Protein AF-A0A961DYL0-F1 (afdb_monomer)

Mean predicted aligned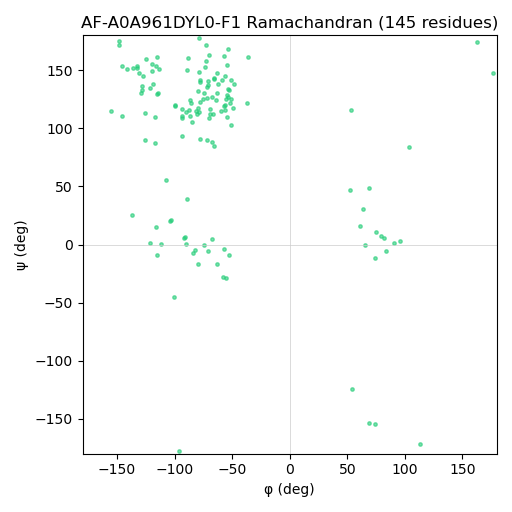 error: 12.65 Å

Sequence (147 aa):
MLRHMVIAAVLAGGALGAAPSAVADGTQRTYPGDVPGMNYEAHLSAPCYRWDRFIFGRGPGGQALACHFIAGQSYVGMDRPPEGTGFWVVSPKLYGVQEVGSECPGSQAAAQSPDGLPMLCLGAQGWQPGFLRNGPWGNGSQFDRVG

Solvent-accessible surface area (backbone atoms only — not comparable to full-atom values): 8865 Å² total; per-residue (Å²): 137,92,83,82,85,81,85,88,82,87,82,84,80,80,77,80,70,78,73,80,74,85,69,74,68,87,82,62,86,82,57,90,36,64,47,82,68,55,36,72,84,36,43,82,72,35,80,33,78,43,57,72,45,39,29,42,22,22,27,93,86,63,48,52,25,29,25,43,60,52,93,64,73,36,94,76,80,41,82,58,51,63,88,80,48,20,30,22,38,82,42,48,56,51,65,14,65,43,60,78,52,37,88,50,100,32,77,72,36,26,33,26,34,91,88,29,34,41,22,37,34,54,61,96,56,5,26,38,45,33,47,60,37,63,24,105,76,69,58,53,69,40,77,46,69,68,129

Foldseek 3Di:
DDDDDDDDDDDPDDPPDDDPDPPPPPPDDDDAQDEPLEAAPADAFDKDQDQFFSQWYAHPVRFIWGWHDEQQPDPPPPNGDPVRITGTHGAQDHNHEDDFQDADPDASYWYAHPRGAIWTQDDNSGTFGFDFYQDPDRPRPDTDGDD

Structure (mmCIF, N/CA/C/O backbone):
data_AF-A0A961DYL0-F1
#
_entry.id   AF-A0A961DYL0-F1
#
loop_
_atom_site.group_PDB
_atom_site.id
_atom_site.type_symbol
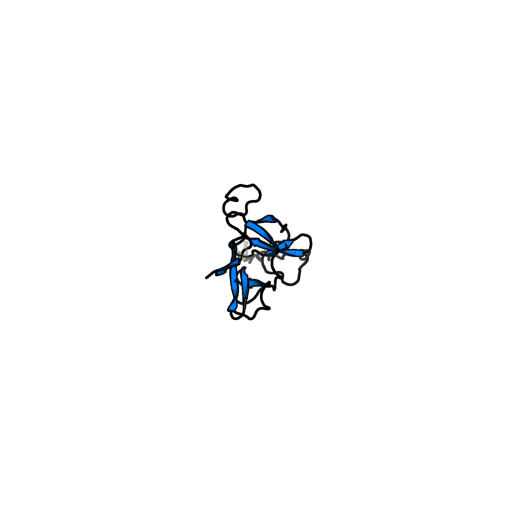_atom_site.label_atom_id
_atom_site.label_alt_id
_atom_site.label_comp_id
_atom_site.label_asym_id
_atom_site.label_entity_id
_atom_site.label_seq_id
_atom_site.pdbx_PDB_ins_code
_atom_site.Cartn_x
_atom_site.Cartn_y
_atom_site.Cartn_z
_atom_site.occupancy
_atom_site.B_iso_or_equiv
_atom_site.auth_seq_id
_atom_site.auth_comp_id
_atom_site.auth_asym_id
_atom_site.auth_atom_id
_atom_site.pdbx_PDB_model_num
ATOM 1 N N . MET A 1 1 ? 47.869 -49.970 49.283 1.00 40.47 1 MET A N 1
ATOM 2 C CA . MET A 1 1 ? 48.151 -48.894 48.310 1.00 40.47 1 MET A CA 1
ATOM 3 C C . MET A 1 1 ? 46.812 -48.305 47.874 1.00 40.47 1 MET A C 1
ATOM 5 O O . MET A 1 1 ? 46.166 -48.875 47.010 1.00 40.47 1 MET A O 1
ATOM 9 N N . LEU A 1 2 ? 46.337 -47.252 48.552 1.00 46.69 2 LEU A N 1
ATOM 10 C CA . LEU A 1 2 ? 45.120 -46.525 48.164 1.00 46.69 2 LEU A CA 1
ATOM 11 C C . LEU A 1 2 ? 45.460 -45.605 47.000 1.00 46.69 2 LEU A C 1
ATOM 13 O O . LEU A 1 2 ? 46.350 -44.766 47.141 1.00 46.69 2 LEU A O 1
ATOM 17 N N . ARG A 1 3 ? 44.766 -45.742 45.871 1.00 44.34 3 ARG A N 1
ATOM 18 C CA . ARG A 1 3 ? 44.957 -44.830 44.748 1.00 44.34 3 ARG A CA 1
ATOM 19 C C . ARG A 1 3 ? 43.706 -44.766 43.857 1.00 44.34 3 ARG A C 1
ATOM 21 O O . ARG A 1 3 ? 43.395 -45.736 43.177 1.00 44.34 3 ARG A O 1
ATOM 28 N N . HIS A 1 4 ? 43.108 -43.566 43.850 1.00 38.50 4 HIS A N 1
ATOM 29 C CA . HIS A 1 4 ? 42.212 -42.952 42.849 1.00 38.50 4 HIS A CA 1
ATOM 30 C C . HIS A 1 4 ? 40.694 -42.899 43.142 1.00 38.50 4 HIS A C 1
ATOM 32 O O . HIS A 1 4 ? 39.891 -43.701 42.682 1.00 38.50 4 HIS A O 1
ATOM 38 N N . MET A 1 5 ? 40.352 -41.846 43.895 1.00 50.41 5 MET A N 1
ATOM 39 C CA . MET A 1 5 ? 39.240 -40.889 43.708 1.00 50.41 5 MET A CA 1
ATOM 40 C C . MET A 1 5 ? 38.958 -40.569 42.205 1.00 50.41 5 MET A C 1
ATOM 42 O O . MET A 1 5 ? 39.878 -40.726 41.413 1.00 50.41 5 MET A O 1
ATOM 46 N N . VAL A 1 6 ? 37.844 -40.037 41.670 1.00 49.94 6 VAL A N 1
ATOM 47 C CA . VAL A 1 6 ? 36.561 -39.440 42.114 1.00 49.94 6 VAL A CA 1
ATOM 48 C C . VAL A 1 6 ? 35.828 -38.971 40.829 1.00 49.94 6 VAL A C 1
ATOM 50 O O . VAL A 1 6 ? 36.490 -38.543 39.892 1.00 49.94 6 VAL A O 1
ATOM 53 N N . ILE A 1 7 ? 34.488 -39.030 40.833 1.00 47.53 7 ILE A N 1
ATOM 54 C CA . ILE A 1 7 ? 33.483 -38.187 40.129 1.00 47.53 7 ILE A CA 1
ATOM 55 C C . ILE A 1 7 ? 33.590 -37.993 38.598 1.00 47.53 7 ILE A C 1
ATOM 57 O O . ILE A 1 7 ? 34.436 -37.264 38.091 1.00 47.53 7 ILE A O 1
ATOM 61 N N . ALA A 1 8 ? 32.580 -38.497 37.877 1.00 47.62 8 ALA A N 1
ATOM 62 C CA . ALA A 1 8 ? 32.196 -38.007 36.552 1.00 47.62 8 ALA A CA 1
ATOM 63 C C . ALA A 1 8 ? 31.077 -36.957 36.705 1.00 47.62 8 ALA A C 1
ATOM 65 O O . ALA A 1 8 ? 29.961 -37.283 37.108 1.00 47.62 8 ALA A O 1
ATOM 66 N N . ALA A 1 9 ? 31.391 -35.690 36.427 1.00 53.62 9 ALA A N 1
ATOM 67 C CA . ALA A 1 9 ? 30.441 -34.582 36.431 1.00 53.62 9 ALA A CA 1
ATOM 68 C C . ALA A 1 9 ? 29.729 -34.486 35.071 1.00 53.62 9 ALA A C 1
ATOM 70 O O . ALA A 1 9 ? 30.376 -34.321 34.037 1.00 53.62 9 ALA A O 1
ATOM 71 N N . VAL A 1 10 ? 28.397 -34.572 35.071 1.00 54.09 10 VAL A N 1
ATOM 72 C CA . VAL A 1 10 ? 27.554 -34.304 33.899 1.00 54.09 10 VAL A CA 1
ATOM 73 C C . VAL A 1 10 ? 27.258 -32.806 33.858 1.00 54.09 10 VAL A C 1
ATOM 75 O O . VAL A 1 10 ? 26.512 -32.297 34.689 1.00 54.09 10 VAL A O 1
ATOM 78 N N . LEU A 1 11 ? 27.831 -32.101 32.883 1.00 55.03 11 LEU A N 1
ATOM 79 C CA . LEU A 1 11 ? 27.444 -30.739 32.513 1.00 55.03 11 LEU A CA 1
ATOM 80 C C . LEU A 1 11 ? 26.921 -30.761 31.075 1.00 55.03 11 LEU A C 1
ATOM 82 O O . LEU A 1 11 ? 27.672 -30.561 30.126 1.00 55.03 11 LEU A O 1
ATOM 86 N N . ALA A 1 12 ? 25.624 -31.019 30.910 1.00 57.50 12 ALA A N 1
ATOM 87 C CA . ALA A 1 12 ? 24.929 -30.735 29.660 1.00 57.50 12 ALA A CA 1
ATOM 88 C C . ALA A 1 12 ? 24.305 -29.339 29.778 1.00 57.50 12 ALA A C 1
ATOM 90 O O . ALA A 1 12 ? 23.220 -29.166 30.332 1.00 57.50 12 ALA A O 1
ATOM 91 N N . GLY A 1 13 ? 25.046 -28.328 29.319 1.00 51.09 13 GLY A N 1
ATOM 92 C CA . GLY A 1 13 ? 24.571 -26.954 29.212 1.00 51.09 13 GLY A CA 1
ATOM 93 C C . GLY A 1 13 ? 23.509 -26.833 28.121 1.00 51.09 13 GLY A C 1
ATOM 94 O O . GLY A 1 13 ? 23.807 -26.976 26.938 1.00 51.09 13 GLY A O 1
ATOM 95 N N . GLY A 1 14 ? 22.269 -26.555 28.517 1.00 53.47 14 GLY A N 1
ATOM 96 C CA . GLY A 1 14 ? 21.210 -26.137 27.605 1.00 53.47 14 GLY A CA 1
ATOM 97 C C . GLY A 1 14 ? 21.395 -24.670 27.239 1.00 53.47 14 GLY A C 1
ATOM 98 O O . GLY A 1 14 ? 20.892 -23.789 27.931 1.00 53.47 14 GLY A O 1
ATOM 99 N N . ALA A 1 15 ? 22.124 -24.399 26.159 1.00 58.19 15 ALA A N 1
ATOM 100 C CA . ALA A 1 15 ? 22.109 -23.092 25.520 1.00 58.19 15 ALA A CA 1
ATOM 101 C C . ALA A 1 15 ? 20.757 -22.916 24.812 1.00 58.19 15 ALA A C 1
ATOM 103 O O . ALA A 1 15 ? 20.597 -23.279 23.648 1.00 58.19 15 ALA A O 1
ATOM 104 N N . LEU A 1 16 ? 19.765 -22.371 25.521 1.00 54.47 16 LEU A N 1
ATOM 105 C CA . LEU A 1 16 ? 18.617 -21.738 24.880 1.00 54.47 16 LEU A CA 1
ATOM 106 C C . LEU A 1 16 ? 19.152 -20.487 24.181 1.00 54.47 16 LEU A C 1
ATOM 108 O O . LEU A 1 16 ? 19.259 -19.416 24.775 1.00 54.47 16 LEU A O 1
ATOM 112 N N . GLY A 1 17 ? 19.594 -20.672 22.937 1.00 48.97 17 GLY A N 1
ATOM 113 C CA . GLY A 1 17 ? 20.018 -19.591 22.067 1.00 48.97 17 GLY A CA 1
ATOM 114 C C . GLY A 1 17 ? 18.879 -18.592 21.943 1.00 48.97 17 GLY A C 1
ATOM 115 O O . GLY A 1 17 ? 17.811 -18.923 21.430 1.00 48.97 17 GLY A O 1
ATOM 116 N N . ALA A 1 18 ? 19.108 -17.378 22.435 1.00 57.97 18 ALA A N 1
ATOM 117 C CA . ALA A 1 18 ? 18.298 -16.233 22.075 1.00 57.97 18 ALA A CA 1
ATOM 118 C C . ALA A 1 18 ? 18.315 -16.144 20.546 1.00 57.97 18 ALA A C 1
ATOM 120 O O . ALA A 1 18 ? 19.360 -15.873 19.949 1.00 57.97 18 ALA A O 1
ATOM 121 N N . ALA A 1 19 ? 17.182 -16.438 19.907 1.00 54.50 19 ALA A N 1
ATOM 122 C CA . ALA A 1 19 ? 17.005 -16.101 18.507 1.00 54.50 19 ALA A CA 1
ATOM 123 C C . ALA A 1 19 ? 17.281 -14.593 18.383 1.00 54.50 19 ALA A C 1
ATOM 125 O O . ALA A 1 19 ? 16.742 -13.830 19.191 1.00 54.50 19 ALA A O 1
ATOM 126 N N . PRO A 1 20 ? 18.144 -14.148 17.455 1.00 50.62 20 PRO A N 1
ATOM 127 C CA . PRO A 1 20 ? 18.384 -12.729 17.284 1.00 50.62 20 PRO A CA 1
ATOM 128 C C . PRO A 1 20 ? 17.050 -12.075 16.934 1.00 50.62 20 PRO A C 1
ATOM 130 O O . PRO A 1 20 ? 16.455 -12.357 15.894 1.00 50.62 20 PRO A O 1
ATOM 133 N N . SER A 1 21 ? 16.563 -11.221 17.829 1.00 54.38 21 SER A N 1
ATOM 134 C CA . SER A 1 21 ? 15.499 -10.284 17.515 1.00 54.38 21 SER A CA 1
ATOM 135 C C . SER A 1 21 ? 15.990 -9.474 16.321 1.00 54.38 21 SER A C 1
ATOM 137 O O . SER A 1 21 ? 17.034 -8.827 16.412 1.00 54.38 21 SER A O 1
ATOM 139 N N . ALA A 1 22 ? 15.276 -9.519 15.198 1.00 53.28 22 ALA A N 1
ATOM 140 C CA . ALA A 1 22 ? 15.486 -8.566 14.120 1.00 53.28 22 ALA A CA 1
ATOM 141 C C . ALA A 1 22 ? 15.073 -7.187 14.650 1.00 53.28 22 ALA A C 1
ATOM 143 O O . ALA A 1 22 ? 13.923 -6.772 14.534 1.00 53.28 22 ALA A O 1
ATOM 144 N N . VAL A 1 23 ? 15.999 -6.512 15.329 1.00 53.12 23 VAL A N 1
ATOM 145 C CA . VAL A 1 23 ? 15.852 -5.108 15.682 1.00 53.12 23 VAL A CA 1
ATOM 146 C C . VAL A 1 23 ? 15.985 -4.371 14.358 1.00 53.12 23 VAL A C 1
ATOM 148 O O . VAL A 1 23 ? 17.057 -4.380 13.754 1.00 53.12 23 VAL A O 1
ATOM 151 N N . ALA A 1 24 ? 14.879 -3.818 13.859 1.00 54.97 24 ALA A N 1
ATOM 152 C CA . ALA A 1 24 ? 14.939 -2.854 12.772 1.00 54.97 24 ALA A CA 1
ATOM 153 C C . ALA A 1 24 ? 15.946 -1.778 13.192 1.00 54.97 24 ALA A C 1
ATOM 155 O O . ALA A 1 24 ? 15.808 -1.215 14.280 1.00 54.97 24 ALA A O 1
ATOM 156 N N . ASP A 1 25 ? 16.990 -1.582 12.387 1.00 50.62 25 ASP A N 1
ATOM 157 C CA . ASP A 1 25 ? 18.049 -0.623 12.673 1.00 50.62 25 ASP A CA 1
ATOM 158 C C . ASP A 1 25 ? 17.412 0.730 13.028 1.00 50.62 25 ASP A C 1
ATOM 160 O O . ASP A 1 25 ? 16.667 1.314 12.236 1.00 50.62 25 ASP A O 1
ATOM 164 N N . GLY A 1 26 ? 17.636 1.196 14.260 1.00 52.09 26 GLY A N 1
ATOM 165 C CA . GLY A 1 26 ? 16.996 2.392 14.825 1.00 52.09 26 GLY A CA 1
ATOM 166 C C . GLY A 1 26 ? 17.430 3.698 14.150 1.00 52.09 26 GLY A C 1
ATOM 167 O O . GLY A 1 26 ? 17.061 4.782 14.595 1.00 52.09 26 GLY A O 1
ATOM 168 N N . THR A 1 27 ? 18.236 3.599 13.095 1.00 61.09 27 THR A N 1
ATOM 169 C CA . THR A 1 27 ? 18.657 4.685 12.211 1.00 61.09 27 THR A CA 1
ATOM 170 C C . THR A 1 27 ? 17.587 5.049 11.180 1.00 61.09 27 THR A C 1
A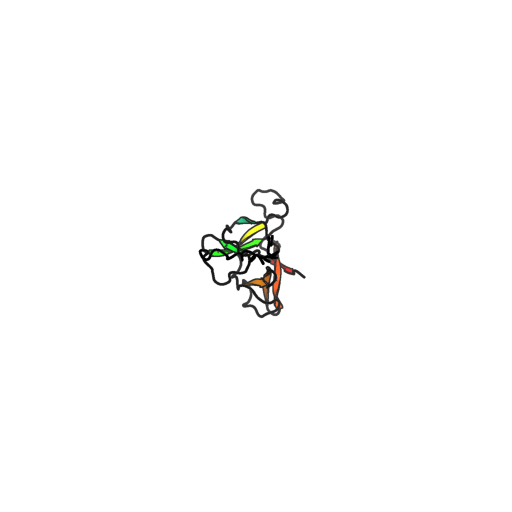TOM 172 O O . THR A 1 27 ? 17.644 6.138 10.600 1.00 61.09 27 THR A O 1
ATOM 175 N N . GLN A 1 28 ? 16.593 4.179 10.957 1.00 68.00 28 GLN A N 1
ATOM 176 C CA . GLN A 1 28 ? 15.569 4.408 9.946 1.00 68.00 28 GLN A CA 1
ATOM 177 C C . GLN A 1 28 ? 14.556 5.461 10.406 1.00 68.00 28 GLN A C 1
ATOM 179 O O . GLN A 1 28 ? 13.919 5.333 11.453 1.00 68.00 28 GLN A O 1
ATOM 184 N N . ARG A 1 29 ? 14.369 6.512 9.599 1.00 78.06 29 ARG A N 1
ATOM 185 C CA . ARG A 1 29 ? 13.404 7.574 9.905 1.00 78.06 29 ARG A CA 1
ATOM 186 C C . ARG A 1 29 ? 11.982 7.011 9.855 1.00 78.06 29 ARG A C 1
ATOM 188 O O . ARG A 1 29 ? 11.491 6.700 8.775 1.00 78.06 29 ARG A O 1
ATOM 195 N N . THR A 1 30 ? 11.314 6.943 11.002 1.00 83.12 30 THR A N 1
ATOM 196 C CA . THR A 1 30 ? 9.886 6.612 11.073 1.00 83.12 30 THR A CA 1
ATOM 197 C C . THR A 1 30 ? 9.038 7.825 10.701 1.00 83.12 30 THR A C 1
ATOM 199 O O . THR A 1 30 ? 9.316 8.959 11.101 1.00 83.12 30 THR A O 1
ATOM 202 N N . TYR A 1 31 ? 7.970 7.580 9.960 1.00 89.38 31 TYR A N 1
ATOM 203 C CA . TYR A 1 31 ? 6.959 8.551 9.586 1.00 89.38 31 TYR A CA 1
ATOM 204 C C . TYR A 1 31 ? 5.618 8.201 10.244 1.00 89.38 31 TYR A C 1
ATOM 206 O O . TYR A 1 31 ? 5.306 7.026 10.458 1.00 89.38 31 TYR A O 1
ATOM 214 N N . PRO A 1 32 ? 4.767 9.201 10.532 1.00 90.44 32 PRO A N 1
ATOM 215 C CA . PRO A 1 32 ? 3.409 8.939 10.985 1.00 90.44 32 PRO A CA 1
ATOM 216 C C . PRO A 1 32 ? 2.664 8.012 10.019 1.00 90.44 32 PRO A C 1
ATOM 218 O O . PRO A 1 32 ? 2.699 8.200 8.796 1.00 90.44 32 PRO A O 1
ATOM 221 N N . GLY A 1 33 ? 1.989 7.016 10.589 1.00 92.00 33 GLY A N 1
ATOM 222 C CA . GLY A 1 33 ? 1.255 6.007 9.834 1.00 92.00 33 GLY A CA 1
ATOM 223 C C . GLY A 1 33 ? 2.121 4.896 9.244 1.00 92.00 33 GLY A C 1
ATOM 224 O O . GLY A 1 33 ? 1.583 4.099 8.487 1.00 92.00 33 GLY A O 1
ATOM 225 N N . ASP A 1 34 ? 3.420 4.817 9.558 1.00 94.94 34 ASP A N 1
ATOM 226 C CA . ASP A 1 34 ? 4.215 3.633 9.218 1.00 94.94 34 ASP A CA 1
ATOM 227 C C . ASP A 1 34 ? 3.602 2.361 9.803 1.00 94.94 34 ASP A C 1
ATOM 229 O O . ASP A 1 34 ? 3.019 2.354 10.889 1.00 94.94 34 ASP A O 1
ATOM 233 N N . VAL A 1 35 ? 3.738 1.280 9.041 1.00 95.69 35 VAL A N 1
ATOM 234 C CA . VAL A 1 35 ? 3.163 -0.027 9.347 1.00 95.69 35 VAL A CA 1
ATOM 235 C C . VAL A 1 35 ? 4.250 -1.100 9.369 1.00 95.69 35 VAL A C 1
ATOM 237 O O . VAL A 1 35 ? 5.320 -0.904 8.784 1.00 95.69 35 VAL A O 1
ATOM 240 N N . PRO A 1 36 ? 4.016 -2.250 10.018 1.00 94.88 36 PRO A N 1
ATOM 241 C CA . PRO A 1 36 ? 4.915 -3.390 9.913 1.00 94.88 36 PRO A CA 1
ATOM 242 C C . PRO A 1 36 ? 5.222 -3.758 8.452 1.00 94.88 36 PRO A C 1
ATOM 244 O O . PRO A 1 36 ? 4.368 -3.687 7.568 1.00 94.88 36 PRO A O 1
ATOM 247 N N . GLY A 1 37 ? 6.470 -4.148 8.187 1.00 92.38 37 GLY A N 1
ATOM 248 C CA . GLY A 1 37 ? 6.911 -4.554 6.848 1.00 92.38 37 GLY A CA 1
ATOM 249 C C . GLY A 1 37 ? 7.125 -3.413 5.842 1.00 92.38 37 GLY A C 1
ATOM 250 O O . GLY A 1 37 ? 7.327 -3.711 4.663 1.00 92.38 37 GLY A O 1
ATOM 251 N N . MET A 1 38 ? 7.115 -2.148 6.290 1.00 93.75 38 MET A N 1
ATOM 252 C CA . MET A 1 38 ? 7.365 -0.967 5.451 1.00 93.75 38 MET A CA 1
ATOM 253 C C . MET A 1 38 ? 8.693 -1.073 4.688 1.00 93.75 38 MET A C 1
ATOM 255 O O . MET A 1 38 ? 9.748 -1.284 5.289 1.00 93.75 38 MET A O 1
ATOM 259 N N . ASN A 1 39 ? 8.655 -0.891 3.365 1.00 93.81 39 ASN A N 1
ATOM 260 C CA . ASN A 1 39 ? 9.860 -0.801 2.539 1.00 93.81 39 ASN A CA 1
ATOM 261 C C . ASN A 1 39 ? 10.329 0.660 2.420 1.00 93.81 39 ASN A C 1
ATOM 263 O O . ASN A 1 39 ? 9.648 1.474 1.808 1.00 93.81 39 ASN A O 1
ATOM 267 N N . TYR A 1 40 ? 11.494 1.000 2.966 1.00 93.38 40 TYR A N 1
ATOM 268 C CA . TYR A 1 40 ? 12.038 2.369 2.931 1.00 93.38 40 TYR A CA 1
ATOM 269 C C . TYR A 1 40 ? 12.928 2.669 1.715 1.00 93.38 40 TYR A C 1
ATOM 271 O O . TYR A 1 40 ? 13.430 3.779 1.575 1.00 93.38 40 TYR A O 1
ATOM 279 N N . GLU A 1 41 ? 13.104 1.691 0.833 1.00 92.06 41 GLU A N 1
ATOM 280 C CA . GLU A 1 41 ? 13.800 1.800 -0.452 1.00 92.06 41 GLU A CA 1
ATOM 281 C C . GLU A 1 41 ? 12.790 1.854 -1.612 1.00 92.06 41 GLU A C 1
ATOM 283 O O . GLU A 1 41 ? 13.104 1.534 -2.758 1.00 92.06 41 GLU A O 1
ATOM 288 N N . ALA A 1 42 ? 11.530 2.204 -1.332 1.00 92.81 42 ALA A N 1
ATOM 289 C CA . ALA A 1 42 ? 10.515 2.306 -2.366 1.00 92.81 42 ALA A CA 1
ATOM 290 C C . ALA A 1 42 ? 10.788 3.535 -3.247 1.00 92.81 42 ALA A C 1
ATOM 292 O O . ALA A 1 42 ? 11.083 4.623 -2.764 1.00 92.81 42 ALA A O 1
ATOM 293 N N . HIS A 1 43 ? 10.640 3.391 -4.560 1.00 92.38 43 HIS A N 1
ATOM 294 C CA . HIS A 1 43 ? 10.810 4.491 -5.507 1.00 92.38 43 HIS A CA 1
ATOM 295 C C . HIS A 1 43 ? 9.599 4.549 -6.420 1.00 92.38 43 HIS A C 1
ATOM 297 O O . HIS A 1 43 ? 9.204 3.529 -6.972 1.00 92.38 43 HIS A O 1
ATOM 303 N N . LEU A 1 44 ? 9.010 5.736 -6.582 1.00 89.44 44 LEU A N 1
ATOM 304 C CA . LEU A 1 44 ? 7.839 5.916 -7.438 1.00 89.44 44 LEU A CA 1
ATOM 305 C C . LEU A 1 44 ? 8.114 5.357 -8.844 1.00 89.44 44 LEU A C 1
ATOM 307 O O . LEU A 1 44 ? 9.166 5.627 -9.421 1.00 89.44 44 LEU A O 1
ATOM 311 N N . SER A 1 45 ? 7.168 4.577 -9.364 1.00 85.69 45 SER A N 1
ATOM 312 C CA . SER A 1 45 ? 7.231 3.884 -10.659 1.00 85.69 45 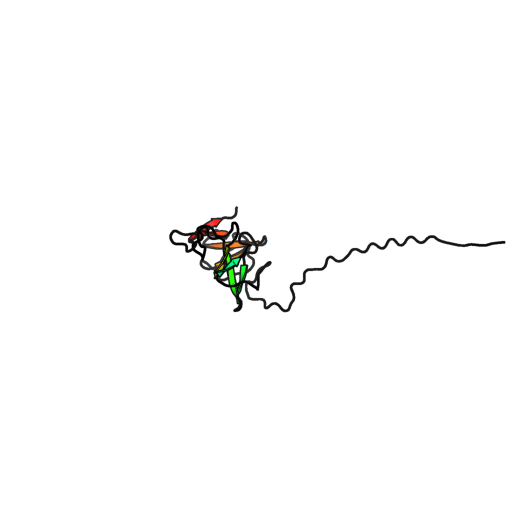SER A CA 1
ATOM 313 C C . SER A 1 45 ? 8.302 2.791 -10.785 1.00 85.69 45 SER A C 1
ATOM 315 O O . SER A 1 45 ? 8.386 2.153 -11.833 1.00 85.69 45 SER A O 1
ATOM 317 N N . ALA A 1 46 ? 9.101 2.530 -9.746 1.00 88.19 46 ALA A N 1
ATOM 318 C CA . ALA A 1 46 ? 10.026 1.402 -9.740 1.00 88.19 46 ALA A CA 1
ATOM 319 C C . ALA A 1 46 ? 9.269 0.070 -9.560 1.00 88.19 46 ALA A C 1
ATOM 321 O O . ALA A 1 46 ? 8.188 0.051 -8.953 1.00 88.19 46 ALA A O 1
ATOM 322 N N . PRO A 1 47 ? 9.822 -1.048 -10.067 1.00 86.62 47 PRO A N 1
ATOM 323 C CA . PRO A 1 47 ? 9.227 -2.369 -9.895 1.00 86.62 47 PRO A CA 1
ATOM 324 C C . PRO A 1 47 ? 9.173 -2.788 -8.421 1.00 86.62 47 PRO A C 1
ATOM 326 O O . PRO A 1 47 ? 10.046 -2.450 -7.619 1.00 86.62 47 PRO A O 1
ATOM 329 N N . CYS A 1 48 ? 8.145 -3.558 -8.073 1.00 87.00 48 CYS A N 1
ATOM 330 C CA . CYS A 1 48 ? 7.928 -4.097 -6.736 1.00 87.00 48 CYS A CA 1
ATOM 331 C C . CYS A 1 48 ? 7.287 -5.491 -6.794 1.00 87.00 48 CYS A C 1
ATOM 333 O O . CYS A 1 48 ? 6.588 -5.826 -7.750 1.00 87.00 48 CYS A O 1
ATOM 335 N N . TYR A 1 49 ? 7.529 -6.305 -5.760 1.00 85.62 49 TYR A N 1
ATOM 336 C CA . TYR A 1 49 ? 7.206 -7.741 -5.783 1.00 85.62 49 TYR A CA 1
ATOM 337 C C . TYR A 1 49 ? 6.244 -8.214 -4.682 1.00 85.62 49 TYR A C 1
ATOM 339 O O . TYR A 1 49 ? 5.947 -9.400 -4.590 1.00 85.62 49 TYR A O 1
ATOM 347 N N . ARG A 1 50 ? 5.764 -7.299 -3.830 1.00 83.06 50 ARG A N 1
ATOM 348 C CA . ARG A 1 50 ? 4.839 -7.598 -2.724 1.00 83.06 50 ARG A CA 1
ATOM 349 C C . ARG A 1 50 ? 3.605 -6.709 -2.816 1.00 83.06 50 ARG A C 1
ATOM 351 O O . ARG A 1 50 ? 3.614 -5.605 -2.282 1.00 83.06 50 ARG A O 1
ATOM 358 N N . TRP A 1 51 ? 2.576 -7.168 -3.524 1.00 80.44 51 TRP A N 1
ATOM 359 C CA . TRP A 1 51 ? 1.317 -6.429 -3.747 1.00 80.44 51 TRP A CA 1
ATOM 360 C C . TRP A 1 51 ? 0.104 -7.060 -3.046 1.00 80.44 51 TRP A C 1
ATOM 362 O O . TRP A 1 51 ? -1.007 -6.556 -3.177 1.00 80.44 51 TRP A O 1
ATOM 372 N N . ASP A 1 52 ? 0.289 -8.161 -2.319 1.00 82.31 52 ASP A N 1
ATOM 373 C CA . ASP A 1 52 ? -0.760 -8.902 -1.611 1.00 82.31 52 ASP A CA 1
ATOM 374 C C . ASP A 1 52 ? -0.799 -8.577 -0.108 1.00 82.31 52 ASP A C 1
ATOM 376 O O . ASP A 1 52 ? -1.868 -8.338 0.456 1.00 82.31 52 ASP A O 1
ATOM 380 N N . ARG A 1 53 ? 0.370 -8.535 0.541 1.00 90.19 53 ARG A N 1
ATOM 381 C CA . ARG A 1 53 ? 0.548 -8.214 1.963 1.00 90.19 53 ARG A CA 1
ATOM 382 C C . ARG A 1 53 ? 1.798 -7.377 2.171 1.00 90.19 53 ARG A C 1
ATOM 384 O O . ARG A 1 53 ? 2.771 -7.496 1.431 1.00 90.19 53 ARG A O 1
ATOM 391 N N . PHE A 1 54 ? 1.787 -6.546 3.210 1.00 92.94 54 PHE A N 1
ATOM 392 C CA . PHE A 1 54 ? 2.919 -5.676 3.552 1.00 92.94 54 PHE A CA 1
ATOM 393 C C . PHE A 1 54 ? 3.380 -4.830 2.359 1.00 92.94 54 PHE A C 1
ATOM 395 O O . PHE A 1 54 ? 4.568 -4.753 2.037 1.00 92.94 54 PHE A O 1
ATOM 402 N N . ILE A 1 55 ? 2.393 -4.223 1.690 1.00 93.00 55 ILE A N 1
ATOM 403 C CA . ILE A 1 55 ? 2.561 -3.584 0.382 1.00 93.00 55 ILE A CA 1
ATOM 404 C C . ILE A 1 55 ? 3.083 -2.151 0.458 1.00 93.00 55 ILE A C 1
ATOM 406 O O . ILE A 1 55 ? 3.296 -1.534 -0.580 1.00 93.00 55 ILE A O 1
ATOM 410 N N . PHE A 1 56 ? 3.198 -1.576 1.653 1.00 95.12 56 PHE A N 1
ATOM 411 C CA . PHE A 1 56 ? 3.503 -0.160 1.817 1.00 95.12 56 PHE A CA 1
ATOM 412 C C . PHE A 1 56 ? 5.010 0.096 1.863 1.00 95.12 56 PHE A C 1
ATOM 414 O O . PHE A 1 56 ? 5.806 -0.730 2.319 1.00 95.12 56 PHE A O 1
ATOM 421 N N . GLY A 1 57 ? 5.397 1.276 1.394 1.00 94.94 57 GLY A N 1
ATOM 422 C CA . GLY A 1 57 ? 6.768 1.750 1.440 1.00 94.94 57 GLY A CA 1
ATOM 423 C C . GLY A 1 57 ? 6.873 3.263 1.583 1.00 94.94 57 GLY A C 1
ATOM 424 O O . GLY A 1 57 ? 5.878 3.989 1.510 1.00 94.94 57 GLY A O 1
ATOM 425 N N . ARG A 1 58 ? 8.095 3.745 1.796 1.00 94.81 58 ARG A N 1
ATOM 426 C CA . ARG A 1 58 ? 8.454 5.161 1.837 1.00 94.81 58 ARG A CA 1
ATOM 427 C C . ARG A 1 58 ? 9.380 5.492 0.684 1.00 94.81 58 ARG A C 1
ATOM 429 O O . ARG A 1 58 ? 10.381 4.816 0.478 1.00 94.81 58 ARG A O 1
ATOM 436 N N . GLY A 1 59 ? 9.031 6.551 -0.039 1.00 92.44 59 GLY A N 1
ATOM 437 C CA . GLY A 1 59 ? 9.924 7.160 -1.012 1.00 92.44 59 GLY A CA 1
ATOM 438 C C . GLY A 1 59 ? 11.074 7.936 -0.365 1.00 92.44 59 GLY A C 1
ATOM 439 O O . GLY A 1 59 ? 11.023 8.206 0.837 1.00 92.44 59 GLY A O 1
ATOM 440 N N . PRO A 1 60 ? 12.064 8.400 -1.153 1.00 89.12 60 PRO A N 1
ATOM 441 C CA . PRO A 1 60 ? 13.200 9.174 -0.640 1.00 89.12 60 PRO A CA 1
ATOM 442 C C . PRO A 1 60 ? 12.808 10.434 0.150 1.00 89.12 60 PRO A C 1
ATOM 444 O O . PRO A 1 60 ? 13.530 10.853 1.049 1.00 89.12 60 PRO A O 1
ATOM 447 N N . GLY A 1 61 ? 11.657 11.037 -0.169 1.00 86.75 61 GLY A N 1
ATOM 448 C CA . GLY A 1 61 ? 11.103 12.197 0.536 1.00 86.75 61 GLY A CA 1
ATOM 449 C C . GLY A 1 61 ? 10.149 11.846 1.683 1.00 86.75 61 GLY A C 1
ATOM 450 O O . GLY A 1 61 ? 9.521 12.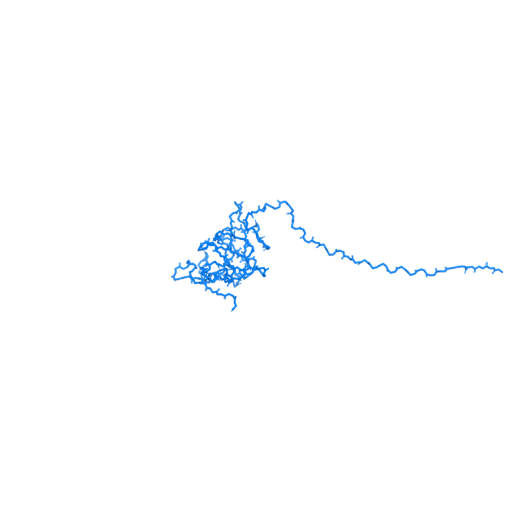742 2.241 1.00 86.75 61 GLY A O 1
ATOM 451 N N . GLY A 1 62 ? 9.985 10.563 2.014 1.00 89.50 62 GLY A N 1
ATOM 452 C CA . GLY A 1 62 ? 9.044 10.095 3.031 1.00 89.50 62 GLY A CA 1
ATOM 453 C C . GLY A 1 62 ? 7.598 9.952 2.561 1.00 89.50 62 GLY A C 1
ATOM 454 O O . GLY A 1 62 ? 6.716 9.644 3.369 1.00 89.50 62 GLY A O 1
ATOM 455 N N . GLN A 1 63 ? 7.318 10.150 1.268 1.00 92.25 63 GLN A N 1
ATOM 456 C CA . GLN A 1 63 ? 5.976 9.929 0.738 1.00 92.25 63 GLN A CA 1
ATOM 457 C C . GLN A 1 63 ? 5.566 8.461 0.901 1.00 92.25 63 GLN A C 1
ATOM 459 O O . GLN A 1 63 ? 6.377 7.563 0.673 1.00 92.25 63 GLN A O 1
ATOM 464 N N . ALA A 1 64 ? 4.316 8.220 1.298 1.00 93.50 64 ALA A N 1
ATOM 465 C CA . ALA A 1 64 ? 3.776 6.869 1.370 1.00 93.50 64 ALA A CA 1
ATOM 466 C C . ALA A 1 64 ? 3.539 6.339 -0.049 1.00 93.50 64 ALA A C 1
ATOM 468 O O . ALA A 1 64 ? 2.850 6.967 -0.857 1.00 93.50 64 ALA A O 1
ATOM 469 N N . LEU A 1 65 ? 4.112 5.179 -0.337 1.00 93.81 65 LEU A N 1
ATOM 470 C CA . LEU A 1 65 ? 3.933 4.443 -1.577 1.00 93.81 65 LEU A CA 1
ATOM 471 C C . LEU A 1 65 ? 3.261 3.104 -1.272 1.00 93.81 65 LEU A C 1
ATOM 473 O O . LEU A 1 65 ? 3.392 2.570 -0.170 1.00 93.81 65 LEU A O 1
ATOM 477 N N . ALA A 1 66 ? 2.557 2.560 -2.254 1.00 92.25 66 ALA A N 1
ATOM 478 C CA . ALA A 1 66 ? 1.979 1.226 -2.200 1.00 92.25 66 ALA A CA 1
ATOM 479 C C . ALA A 1 66 ? 2.394 0.444 -3.446 1.00 92.25 66 ALA A C 1
ATOM 481 O O . ALA A 1 66 ? 2.399 0.981 -4.556 1.00 92.25 66 ALA A O 1
ATOM 482 N N . CYS A 1 67 ? 2.769 -0.815 -3.258 1.00 89.25 67 CYS A N 1
ATOM 483 C CA . CYS A 1 67 ? 3.072 -1.722 -4.347 1.00 89.25 67 CYS A CA 1
ATOM 484 C C . CYS A 1 67 ? 1.764 -2.265 -4.917 1.00 89.25 67 CYS A C 1
ATOM 486 O O . CYS A 1 67 ? 1.060 -3.027 -4.256 1.00 89.25 67 CYS A O 1
ATOM 488 N N . HIS A 1 68 ? 1.441 -1.877 -6.147 1.00 81.38 68 HIS A N 1
ATOM 489 C CA . HIS A 1 68 ? 0.250 -2.351 -6.838 1.00 81.38 68 HIS A CA 1
ATOM 490 C C . HIS A 1 68 ? 0.637 -3.161 -8.068 1.00 81.38 68 HIS A C 1
ATOM 492 O O . HIS A 1 68 ? 1.399 -2.703 -8.919 1.00 81.38 68 HIS A O 1
ATOM 498 N N . PHE A 1 69 ? 0.057 -4.353 -8.197 1.00 74.25 69 PHE A N 1
ATOM 499 C CA . PHE A 1 69 ? 0.007 -5.039 -9.478 1.00 74.25 69 PHE A CA 1
ATOM 500 C C . PHE A 1 69 ? -1.229 -4.578 -10.242 1.00 74.25 69 PHE A C 1
ATOM 502 O O . PHE A 1 69 ? -2.363 -4.835 -9.836 1.00 74.25 69 PHE A O 1
ATOM 509 N N . ILE A 1 70 ? -1.002 -3.916 -11.371 1.00 64.12 70 ILE A N 1
ATOM 510 C CA . ILE A 1 70 ? -2.064 -3.493 -12.267 1.00 64.12 70 ILE A CA 1
ATOM 511 C C . ILE A 1 70 ? -1.868 -4.208 -13.603 1.00 64.12 70 ILE A C 1
ATOM 513 O O . ILE A 1 70 ? -0.925 -3.937 -14.348 1.00 64.12 70 ILE A O 1
ATOM 517 N N . ALA A 1 71 ? -2.767 -5.148 -13.902 1.00 57.97 71 ALA A N 1
ATOM 518 C CA . ALA A 1 71 ? -2.714 -5.924 -15.136 1.00 57.97 71 ALA A CA 1
ATOM 519 C C . ALA A 1 71 ? -2.730 -4.987 -16.362 1.00 57.97 71 ALA A C 1
ATOM 521 O O . ALA A 1 71 ? -3.676 -4.228 -16.545 1.00 57.97 71 ALA A O 1
ATOM 522 N N . GLY A 1 72 ? -1.682 -5.027 -17.189 1.00 53.72 72 GLY A N 1
ATOM 523 C CA . GLY A 1 72 ? -1.568 -4.215 -18.409 1.00 53.72 72 GLY A CA 1
ATOM 524 C C . GLY A 1 72 ? -0.888 -2.841 -18.264 1.00 53.72 72 GLY A C 1
ATOM 525 O O . GLY A 1 72 ? -0.753 -2.152 -19.266 1.00 53.72 72 GLY A O 1
ATOM 526 N N . GLN A 1 73 ? -0.409 -2.431 -17.079 1.00 53.59 73 GLN A N 1
ATOM 527 C CA . GLN A 1 73 ? 0.295 -1.142 -16.874 1.00 53.59 73 GLN A CA 1
ATOM 528 C C . GLN A 1 73 ? 1.830 -1.192 -17.070 1.00 53.59 73 GLN A C 1
ATOM 530 O O . GLN A 1 73 ? 2.592 -0.562 -16.343 1.00 53.59 73 GLN A O 1
ATOM 535 N N . SER A 1 74 ? 2.333 -1.939 -18.052 1.00 51.72 74 SER A N 1
ATOM 536 C CA . SER A 1 74 ? 3.782 -1.999 -18.307 1.00 51.72 74 SER A CA 1
ATOM 537 C C . SER A 1 74 ? 4.316 -0.725 -18.975 1.00 51.72 74 SER A C 1
ATOM 539 O O . SER A 1 74 ? 3.820 -0.305 -20.019 1.00 51.72 74 SER A O 1
ATOM 541 N N . TYR A 1 75 ? 5.393 -0.158 -18.429 1.00 46.41 75 TYR A N 1
ATOM 542 C CA . TYR A 1 75 ? 6.077 1.040 -18.943 1.00 46.41 75 TYR A CA 1
ATOM 543 C C . TYR A 1 75 ? 6.858 0.839 -20.257 1.00 46.41 75 TYR A C 1
ATOM 545 O O . TYR A 1 75 ? 7.369 1.806 -20.813 1.00 46.41 75 TYR A O 1
ATOM 553 N N . VAL A 1 76 ? 6.967 -0.392 -20.768 1.00 49.81 76 VAL A N 1
ATOM 554 C CA . VAL A 1 76 ? 7.778 -0.721 -21.962 1.00 49.81 76 VAL A CA 1
ATOM 555 C C . VAL A 1 76 ? 6.964 -1.231 -23.151 1.00 49.81 76 VAL A C 1
ATOM 557 O O . VAL A 1 76 ? 7.531 -1.811 -24.071 1.00 49.81 76 VAL A O 1
ATOM 560 N N . GLY A 1 77 ? 5.638 -1.062 -23.160 1.00 45.25 77 GLY A N 1
ATOM 561 C CA . GLY A 1 77 ? 4.812 -1.647 -24.225 1.00 45.25 77 GLY A CA 1
ATOM 562 C C . GLY A 1 77 ? 4.900 -3.179 -24.271 1.00 45.25 77 GLY A C 1
ATOM 563 O O . GLY A 1 77 ? 4.528 -3.795 -25.262 1.00 45.25 77 GLY A O 1
ATOM 564 N N . MET A 1 78 ? 5.403 -3.807 -23.202 1.00 46.69 78 MET A N 1
ATOM 565 C CA . MET A 1 78 ? 5.204 -5.232 -22.992 1.00 46.69 78 MET A CA 1
ATOM 566 C C . MET A 1 78 ? 3.798 -5.403 -22.442 1.00 46.69 78 MET A C 1
ATOM 568 O O . MET A 1 78 ? 3.546 -5.007 -21.310 1.00 46.69 78 MET A O 1
ATOM 572 N N . ASP A 1 79 ? 2.909 -6.047 -23.193 1.00 43.47 79 ASP A N 1
ATOM 573 C CA . ASP A 1 79 ? 1.521 -6.339 -22.788 1.00 43.47 79 ASP A CA 1
ATOM 574 C C . ASP A 1 79 ? 1.403 -7.143 -21.475 1.00 43.47 79 ASP A C 1
ATOM 576 O O . ASP A 1 79 ? 0.313 -7.387 -20.953 1.00 43.47 79 ASP A O 1
ATOM 580 N N . ARG A 1 80 ? 2.540 -7.554 -20.908 1.00 51.25 80 ARG A N 1
ATOM 581 C CA . ARG A 1 80 ? 2.658 -8.236 -19.632 1.00 51.25 80 ARG A CA 1
ATOM 582 C C . ARG A 1 80 ? 3.961 -7.793 -18.942 1.00 51.25 80 ARG A C 1
ATOM 584 O O . ARG A 1 80 ? 5.031 -8.168 -19.424 1.00 51.25 80 ARG A O 1
ATOM 591 N N . PRO A 1 81 ? 3.940 -7.020 -17.834 1.00 52.84 81 PRO A N 1
ATOM 592 C CA . PRO A 1 81 ? 5.093 -7.030 -16.930 1.00 52.84 81 PRO A CA 1
ATOM 593 C C . PRO A 1 81 ? 5.369 -8.492 -16.519 1.00 52.84 81 PRO A C 1
ATOM 595 O O . PRO A 1 81 ? 4.434 -9.304 -16.586 1.00 52.84 81 PRO A O 1
ATOM 598 N N . PRO A 1 82 ? 6.612 -8.865 -16.144 1.00 59.62 82 PRO A N 1
ATOM 599 C CA . PRO A 1 82 ? 6.892 -10.227 -15.700 1.00 59.62 82 PRO A CA 1
ATOM 600 C C . PRO A 1 82 ? 5.848 -10.648 -14.672 1.00 59.62 82 PRO A C 1
ATOM 602 O O . PRO A 1 82 ? 5.429 -9.828 -13.848 1.00 59.62 82 PRO A O 1
ATOM 605 N N . GLU A 1 83 ? 5.366 -11.886 -14.781 1.00 60.94 83 GLU A N 1
ATOM 606 C CA . GLU A 1 83 ? 4.329 -12.383 -13.886 1.00 60.94 83 GLU A CA 1
ATOM 607 C C . GLU A 1 83 ? 4.741 -12.116 -12.442 1.00 60.94 83 GLU A C 1
ATOM 609 O O . GLU A 1 83 ? 5.854 -12.433 -12.026 1.00 60.94 83 GLU A O 1
ATOM 614 N N . GLY A 1 84 ? 3.861 -11.436 -11.716 1.00 67.44 84 GLY A N 1
ATOM 615 C CA . GLY A 1 84 ? 4.193 -10.960 -10.392 1.00 67.44 84 GLY A CA 1
ATOM 616 C C . GLY A 1 84 ? 5.237 -9.836 -10.373 1.00 67.44 84 GLY A C 1
ATOM 617 O O . GLY A 1 84 ? 6.184 -9.888 -9.599 1.00 67.44 84 GLY A O 1
ATOM 618 N N . THR A 1 85 ? 5.072 -8.793 -11.184 1.00 76.56 85 THR A N 1
ATOM 619 C CA . THR A 1 85 ? 5.779 -7.513 -11.006 1.00 76.56 85 THR A CA 1
ATOM 620 C C . THR A 1 85 ? 4.756 -6.389 -10.954 1.00 76.56 85 THR A C 1
ATOM 622 O O . THR A 1 85 ? 4.069 -6.127 -11.941 1.00 76.56 85 THR A O 1
ATOM 625 N N . GLY A 1 86 ? 4.635 -5.744 -9.797 1.00 79.75 86 GLY A N 1
ATOM 626 C CA . GLY A 1 86 ? 3.868 -4.516 -9.615 1.00 79.75 86 GLY A CA 1
ATOM 627 C C . GLY A 1 86 ? 4.750 -3.274 -9.708 1.00 79.75 86 GLY A C 1
ATOM 628 O O . GLY A 1 86 ? 5.962 -3.368 -9.911 1.00 79.75 86 GLY A O 1
ATOM 629 N N . PHE A 1 87 ? 4.139 -2.111 -9.500 1.00 84.56 87 PHE A N 1
ATOM 630 C CA . PHE A 1 87 ? 4.835 -0.830 -9.429 1.00 84.56 87 PHE A CA 1
ATOM 631 C C . PHE A 1 87 ? 4.474 -0.076 -8.162 1.00 84.56 87 PHE A C 1
ATOM 633 O O . PHE A 1 87 ? 3.338 -0.117 -7.681 1.00 84.56 87 PHE A O 1
ATOM 640 N N . TRP A 1 88 ? 5.460 0.634 -7.627 1.00 88.81 88 TRP A N 1
ATOM 641 C CA . TRP A 1 88 ? 5.236 1.577 -6.545 1.00 88.81 88 TRP A CA 1
ATOM 642 C C . TRP A 1 88 ? 4.454 2.779 -7.063 1.00 88.81 88 TRP A C 1
ATOM 644 O O . TRP A 1 88 ? 4.947 3.546 -7.892 1.00 88.81 88 TRP A O 1
ATOM 654 N N . VAL A 1 89 ? 3.252 2.971 -6.536 1.00 87.44 89 VAL A N 1
ATOM 655 C CA . VAL A 1 89 ? 2.406 4.136 -6.808 1.00 87.44 89 VAL A CA 1
ATOM 656 C C . VAL A 1 89 ? 2.214 4.949 -5.537 1.00 87.44 89 VAL A C 1
ATOM 658 O O . VAL A 1 89 ? 2.448 4.463 -4.429 1.00 87.44 89 VAL A O 1
ATOM 661 N N . VAL A 1 90 ? 1.801 6.206 -5.686 1.00 90.06 90 VAL A N 1
ATOM 662 C CA . VAL A 1 90 ? 1.470 7.054 -4.536 1.00 90.06 90 VAL A CA 1
ATOM 663 C C . VAL A 1 90 ? 0.276 6.454 -3.800 1.00 90.06 90 VAL A C 1
ATOM 665 O O . VAL A 1 90 ? -0.781 6.241 -4.391 1.00 90.06 90 VAL A O 1
ATOM 668 N N . SER A 1 91 ? 0.449 6.192 -2.506 1.00 90.50 91 SER A N 1
ATOM 669 C CA . SER A 1 91 ? -0.642 5.753 -1.641 1.00 90.50 91 SER A CA 1
ATOM 670 C C . SER A 1 91 ? -1.500 6.958 -1.238 1.00 90.50 91 SER A C 1
ATOM 672 O O . SER A 1 91 ? -0.954 8.044 -1.009 1.00 90.50 91 SER A O 1
ATOM 674 N N . PRO A 1 92 ? -2.819 6.783 -1.027 1.00 90.00 92 PRO A N 1
ATOM 675 C CA . PRO A 1 92 ? -3.577 7.692 -0.177 1.00 90.00 92 PRO A CA 1
ATOM 676 C C . PRO A 1 92 ? -2.918 7.823 1.204 1.00 90.00 92 PRO A C 1
ATOM 678 O O . PRO A 1 92 ? -2.035 7.036 1.567 1.00 90.00 92 PRO A O 1
ATOM 681 N N . LYS A 1 93 ? -3.355 8.802 2.004 1.00 91.81 93 LYS A N 1
ATOM 682 C CA . LYS A 1 93 ? -2.784 9.009 3.340 1.00 91.81 93 LYS A CA 1
ATOM 683 C C . LYS A 1 93 ? -2.876 7.712 4.149 1.00 91.81 93 LYS A C 1
ATOM 685 O O . LYS A 1 93 ? -3.963 7.158 4.295 1.00 91.81 93 LYS A O 1
ATOM 690 N N . LEU A 1 94 ? -1.732 7.255 4.658 1.00 94.50 94 LEU A N 1
ATOM 691 C CA . LEU A 1 94 ? -1.615 6.013 5.415 1.00 94.50 94 LEU A CA 1
ATOM 692 C C . LEU A 1 94 ? -1.909 6.265 6.901 1.00 94.50 94 LEU A C 1
ATOM 694 O O . LEU A 1 94 ? -1.278 7.119 7.524 1.00 94.50 94 LEU A O 1
ATOM 698 N N . TYR A 1 95 ? -2.869 5.529 7.456 1.00 96.12 95 TYR A N 1
ATOM 699 C CA . TYR A 1 95 ? -3.355 5.652 8.838 1.00 96.12 95 TYR A CA 1
ATOM 700 C C . TYR A 1 95 ? -2.827 4.549 9.763 1.00 96.12 95 TYR A C 1
ATOM 702 O O . TYR A 1 95 ? -3.394 4.300 10.827 1.00 96.12 95 TYR A O 1
ATOM 710 N N . GLY A 1 96 ? -1.722 3.910 9.378 1.00 96.44 96 GLY A N 1
ATOM 711 C CA . GLY A 1 96 ? -1.109 2.849 10.160 1.00 96.44 96 GLY A CA 1
ATOM 712 C C . GLY A 1 96 ? -1.889 1.536 10.095 1.00 96.44 96 GLY A C 1
ATOM 713 O O . GLY A 1 96 ?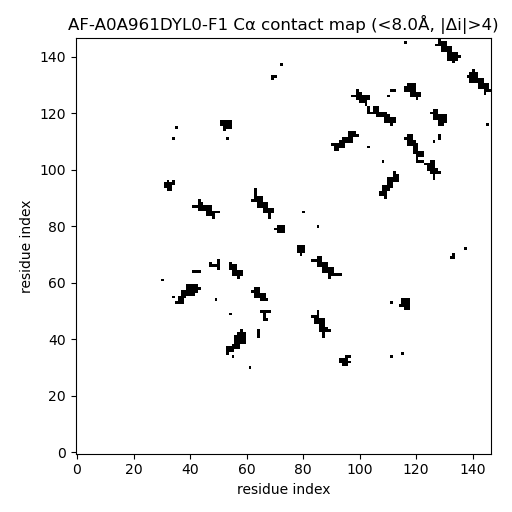 -2.605 1.255 9.127 1.00 96.44 96 GLY A O 1
ATOM 714 N N . VAL A 1 97 ? -1.717 0.732 11.142 1.00 97.69 97 VAL A N 1
ATOM 715 C CA . VAL A 1 97 ? -2.457 -0.516 11.334 1.00 97.69 97 VAL A CA 1
ATOM 716 C C . VAL A 1 97 ? -3.843 -0.198 11.893 1.00 97.69 97 VAL A C 1
ATOM 718 O O . VAL A 1 97 ? -3.959 0.594 12.828 1.00 97.69 97 VAL A O 1
ATOM 721 N N . GLN A 1 98 ? -4.884 -0.790 11.314 1.00 97.69 98 GLN A N 1
ATOM 722 C CA . GLN A 1 98 ? -6.283 -0.590 11.697 1.00 97.69 98 GLN A CA 1
ATOM 723 C C . GLN A 1 98 ? -7.026 -1.927 11.734 1.00 97.69 98 GLN A C 1
ATOM 725 O O . GLN A 1 98 ? -6.687 -2.848 10.997 1.00 97.69 98 GLN A O 1
ATOM 730 N N . GLU A 1 99 ? -8.062 -2.019 12.565 1.00 97.25 99 GLU A N 1
ATOM 731 C CA . GLU A 1 99 ? -8.940 -3.192 12.614 1.00 97.25 99 GLU A CA 1
ATOM 732 C C . GLU A 1 99 ? -9.945 -3.196 11.456 1.00 97.25 99 GLU A C 1
ATOM 734 O O . GLU A 1 99 ? -10.501 -2.159 11.088 1.00 97.25 99 GLU A O 1
ATOM 739 N N . VAL A 1 100 ? -10.216 -4.374 10.893 1.00 95.69 100 VAL A N 1
ATOM 740 C CA . VAL A 1 100 ? -11.224 -4.523 9.833 1.00 95.69 100 VAL A CA 1
ATOM 741 C C . VAL A 1 100 ? -12.606 -4.152 10.381 1.00 95.69 100 VAL A C 1
ATOM 743 O O . VAL A 1 100 ? -13.034 -4.645 11.421 1.00 95.69 100 VAL A O 1
ATOM 746 N N . GLY A 1 101 ? -13.323 -3.292 9.663 1.00 95.06 101 GLY A N 1
ATOM 747 C CA . GLY A 1 101 ? -14.658 -2.811 10.009 1.00 95.06 101 GLY A CA 1
ATOM 748 C C . GLY A 1 101 ? -14.692 -1.633 10.984 1.00 95.06 101 GLY A C 1
ATOM 749 O O . GLY A 1 101 ? -15.776 -1.103 11.221 1.00 95.06 101 GLY A O 1
ATOM 750 N N . SER A 1 102 ? -13.554 -1.190 11.533 1.00 96.94 102 SER A N 1
ATOM 751 C CA . SER A 1 102 ? -13.542 -0.016 12.412 1.00 96.94 102 SER A CA 1
ATOM 752 C C . SER A 1 102 ? -13.741 1.286 11.631 1.00 96.94 102 SER A C 1
ATOM 754 O O . SER A 1 102 ? -13.528 1.350 10.414 1.00 96.94 102 SER A O 1
ATOM 756 N N . GLU A 1 103 ? -14.190 2.331 12.330 1.00 96.69 103 GLU A N 1
ATOM 757 C CA . GLU A 1 103 ? -14.457 3.636 11.726 1.00 96.69 103 GLU A CA 1
ATOM 758 C C . GLU A 1 103 ? -13.207 4.218 11.056 1.00 96.69 103 GLU A C 1
ATOM 760 O O . GLU A 1 103 ? -12.079 4.107 11.542 1.00 96.69 103 GLU A O 1
ATOM 765 N N . CYS A 1 104 ? -13.420 4.863 9.913 1.00 94.88 104 CYS A N 1
ATOM 766 C CA . CYS A 1 104 ? -12.353 5.391 9.081 1.00 94.88 104 CYS A CA 1
ATOM 767 C C . CYS A 1 104 ? -12.665 6.836 8.652 1.00 94.88 104 CYS A C 1
ATOM 769 O O . CYS A 1 104 ? -13.829 7.231 8.584 1.00 94.88 104 CYS A O 1
ATOM 771 N N . PRO A 1 105 ? -11.639 7.655 8.360 1.00 93.81 105 PRO A N 1
ATOM 772 C CA . PRO A 1 105 ? -11.777 9.109 8.205 1.00 93.81 105 PRO A CA 1
ATOM 773 C C . PRO A 1 105 ? -12.457 9.553 6.897 1.00 93.81 105 PRO A C 1
ATOM 775 O O . PRO A 1 105 ? -12.602 10.750 6.661 1.00 93.81 105 PRO A O 1
ATOM 778 N N . GLY A 1 106 ? -12.851 8.612 6.037 1.00 87.94 106 GLY A N 1
ATOM 779 C CA . GLY A 1 106 ? -13.458 8.863 4.732 1.00 87.94 106 GLY A CA 1
ATOM 780 C C . GLY A 1 106 ? -12.577 8.421 3.562 1.00 87.94 106 GLY A C 1
ATOM 781 O O . GLY A 1 106 ? -11.560 7.749 3.727 1.00 87.94 106 GLY A O 1
ATOM 782 N N . SER A 1 107 ? -12.992 8.787 2.348 1.00 83.69 107 SER A N 1
ATOM 783 C CA . SER A 1 107 ? -12.262 8.477 1.111 1.00 83.69 107 SER A CA 1
ATOM 784 C C . SER A 1 107 ? -10.823 9.013 1.125 1.00 83.69 107 SER A C 1
ATOM 786 O O . SER A 1 107 ? -10.523 9.949 1.859 1.00 83.69 107 SER A O 1
ATOM 788 N N . GLN A 1 108 ? -9.955 8.495 0.246 1.00 84.88 108 GLN A N 1
ATOM 789 C CA . GLN A 1 108 ? -8.533 8.887 0.165 1.00 84.88 108 GLN A CA 1
ATOM 790 C C . GLN A 1 108 ? -7.726 8.546 1.434 1.00 84.88 108 GLN A C 1
ATOM 792 O O . GLN A 1 108 ? -6.734 9.202 1.762 1.00 84.88 108 GLN A O 1
ATOM 797 N N . ALA A 1 109 ? -8.128 7.476 2.118 1.00 91.25 109 ALA A N 1
ATOM 798 C CA . ALA A 1 109 ? -7.451 6.932 3.282 1.00 91.25 109 ALA A CA 1
ATOM 799 C C . ALA A 1 109 ? -7.056 5.472 3.030 1.00 91.25 109 ALA A C 1
ATOM 801 O O . ALA A 1 109 ? -7.860 4.682 2.528 1.00 91.25 109 ALA A O 1
ATOM 802 N N . ALA A 1 110 ? -5.820 5.136 3.389 1.00 93.81 110 ALA A N 1
ATOM 803 C CA . ALA A 1 110 ? -5.264 3.793 3.322 1.00 93.81 110 ALA A CA 1
ATOM 804 C C . ALA A 1 110 ? -4.839 3.333 4.721 1.00 93.81 110 ALA A C 1
ATOM 806 O O . ALA A 1 110 ? -4.436 4.147 5.555 1.00 93.81 110 ALA A O 1
ATOM 807 N N . ALA A 1 111 ? -4.909 2.032 4.971 1.00 96.12 111 ALA A N 1
ATOM 808 C CA . ALA A 1 111 ? -4.429 1.407 6.199 1.00 96.12 111 ALA A CA 1
ATOM 809 C C . ALA A 1 111 ? -3.921 -0.010 5.914 1.00 96.12 111 ALA A C 1
ATOM 811 O O . ALA A 1 111 ? -4.040 -0.514 4.795 1.00 96.12 111 ALA A O 1
ATOM 812 N N . GLN A 1 112 ? -3.363 -0.647 6.938 1.00 95.94 112 GLN A N 1
ATOM 813 C CA . GLN A 1 112 ? -2.997 -2.057 6.918 1.00 95.94 112 GLN A CA 1
ATOM 814 C C . GLN A 1 112 ? -3.773 -2.815 7.999 1.00 95.94 112 GLN A C 1
ATOM 816 O O . GLN A 1 112 ? -3.915 -2.310 9.108 1.00 95.94 112 GLN A O 1
ATOM 821 N N . SER A 1 113 ? -4.278 -4.010 7.706 1.00 96.31 113 SER A N 1
ATOM 822 C CA . SER A 1 113 ? -4.838 -4.886 8.744 1.00 96.31 113 SER A CA 1
ATOM 823 C C . SER A 1 113 ? -3.727 -5.435 9.656 1.00 96.31 113 SER A C 1
ATOM 825 O O . SER A 1 113 ? -2.556 -5.440 9.260 1.00 96.31 113 SER A O 1
ATOM 827 N N . PRO A 1 114 ? -4.040 -5.973 10.848 1.00 96.00 114 PRO A N 1
ATOM 828 C CA . PRO A 1 114 ? -3.023 -6.572 11.716 1.00 96.00 114 PRO A CA 1
ATOM 829 C C . PRO A 1 114 ? -2.252 -7.728 11.054 1.00 96.00 114 PRO A C 1
ATOM 831 O O . PRO A 1 114 ? -1.089 -7.958 11.379 1.00 96.00 114 PRO A O 1
ATOM 834 N N . ASP A 1 115 ? -2.871 -8.433 10.099 1.00 93.75 115 ASP A N 1
ATOM 835 C CA . ASP A 1 115 ? -2.258 -9.527 9.335 1.00 93.75 115 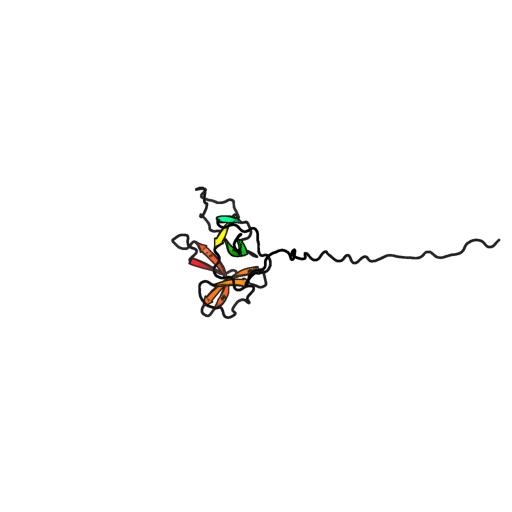ASP A CA 1
ATOM 836 C C . ASP A 1 115 ? -1.576 -9.080 8.024 1.00 93.75 115 ASP A C 1
ATOM 838 O O . ASP A 1 115 ? -1.086 -9.916 7.258 1.00 93.75 115 ASP A O 1
ATOM 842 N N . GLY A 1 116 ? -1.492 -7.769 7.779 1.00 92.69 116 GLY A N 1
ATOM 843 C CA . GLY A 1 116 ? -0.683 -7.188 6.710 1.00 92.69 116 GLY A CA 1
ATOM 844 C C . GLY A 1 116 ? -1.420 -6.887 5.405 1.00 92.69 116 GLY A C 1
ATOM 845 O O . GLY A 1 116 ? -0.770 -6.444 4.454 1.00 92.69 116 GLY A O 1
ATOM 846 N N . LEU A 1 117 ? -2.735 -7.101 5.329 1.00 93.50 117 LEU A N 1
ATOM 847 C CA . LEU A 1 117 ? -3.534 -6.810 4.136 1.00 93.50 117 LEU A CA 1
ATOM 848 C C . LEU A 1 117 ? -3.678 -5.294 3.931 1.00 93.50 117 LEU A C 1
ATOM 850 O O . LEU A 1 117 ? -3.877 -4.559 4.903 1.00 93.50 117 LEU A O 1
ATOM 854 N N . PRO A 1 118 ? -3.611 -4.799 2.684 1.00 92.44 118 PRO A N 1
ATOM 855 C CA . PRO A 1 118 ? -3.967 -3.419 2.391 1.00 92.44 118 PRO A CA 1
ATOM 856 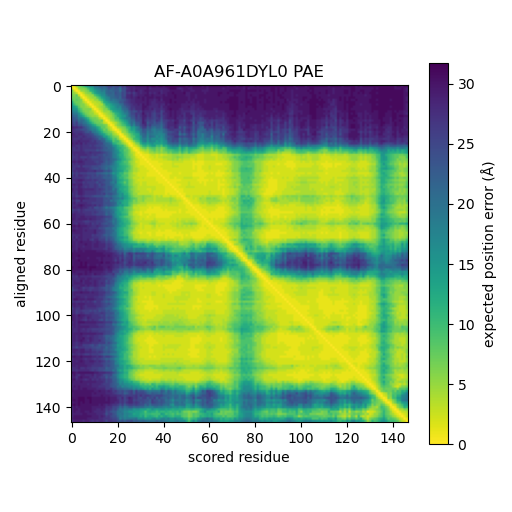C C . PRO A 1 118 ? -5.455 -3.188 2.634 1.00 92.44 118 PRO A C 1
ATOM 858 O O . PRO A 1 118 ? -6.284 -4.045 2.329 1.00 92.44 118 PRO A O 1
ATOM 861 N N . MET A 1 119 ? -5.792 -2.016 3.163 1.00 93.81 119 MET A N 1
ATOM 862 C CA . MET A 1 119 ? -7.170 -1.630 3.433 1.00 93.81 119 MET A CA 1
ATOM 863 C C . MET A 1 119 ? -7.496 -0.243 2.899 1.00 93.81 119 MET A C 1
ATOM 865 O O . MET A 1 119 ? -6.664 0.669 2.927 1.00 93.81 119 MET A O 1
ATOM 869 N N . LEU A 1 120 ? -8.751 -0.079 2.486 1.00 92.12 120 LEU A N 1
ATOM 870 C CA . LEU A 1 120 ? -9.350 1.207 2.146 1.00 92.12 120 LEU A CA 1
ATOM 871 C C . LEU A 1 120 ? -10.540 1.495 3.052 1.00 92.12 120 LEU A C 1
ATOM 873 O O . LEU A 1 120 ? -11.186 0.587 3.575 1.00 92.12 120 LEU A O 1
ATOM 877 N N . CYS A 1 121 ? -10.845 2.778 3.201 1.00 92.19 121 CYS A N 1
ATOM 878 C CA . CYS A 1 121 ? -12.036 3.229 3.903 1.00 92.19 121 CYS A CA 1
ATOM 879 C C . CYS A 1 121 ? -13.265 3.172 2.985 1.00 92.19 121 CYS A C 1
ATOM 881 O O . CYS A 1 121 ? -13.350 3.926 2.011 1.00 92.19 121 CYS A O 1
ATOM 883 N N . LEU A 1 122 ? -14.232 2.307 3.307 1.00 90.12 122 LEU A N 1
ATOM 884 C CA . LEU A 1 122 ? -15.474 2.125 2.546 1.00 90.12 122 LEU A CA 1
ATOM 885 C C . LEU A 1 122 ? -16.694 2.705 3.274 1.00 90.12 122 LEU A C 1
ATOM 887 O O . LEU A 1 122 ? -17.690 2.021 3.518 1.00 90.12 122 LEU A O 1
ATOM 891 N N . GLY A 1 123 ? -16.622 3.994 3.615 1.00 88.44 123 GLY A N 1
ATOM 892 C CA . GLY A 1 123 ? -17.727 4.723 4.242 1.00 88.44 123 GLY A CA 1
ATOM 893 C C . GLY A 1 123 ? -18.236 4.017 5.501 1.00 88.44 123 GLY A C 1
ATOM 894 O O . GLY A 1 123 ? -17.458 3.712 6.399 1.00 88.44 123 GLY A O 1
ATOM 895 N N . ALA A 1 124 ? -19.535 3.709 5.544 1.00 91.38 124 ALA A N 1
ATOM 896 C CA . ALA A 1 124 ? -20.169 3.045 6.687 1.00 91.38 124 ALA A CA 1
ATOM 897 C C . ALA A 1 124 ? -19.639 1.627 6.973 1.00 91.38 124 ALA A C 1
ATOM 899 O O . ALA A 1 124 ? -19.872 1.097 8.052 1.00 91.38 124 ALA A O 1
ATOM 900 N N . GLN A 1 125 ? -18.938 1.001 6.023 1.00 91.06 125 GLN A N 1
ATOM 901 C CA . GLN A 1 125 ? -18.324 -0.313 6.225 1.00 91.06 125 GLN A CA 1
ATOM 902 C C . GLN A 1 125 ? -16.968 -0.219 6.935 1.00 91.06 125 GLN A C 1
ATOM 904 O O . GLN A 1 125 ? -16.372 -1.252 7.229 1.00 91.06 125 GLN A O 1
ATOM 909 N N . GLY A 1 126 ? -16.465 0.989 7.201 1.00 94.69 126 GLY A N 1
ATOM 910 C CA . GLY A 1 126 ? -15.188 1.178 7.872 1.00 94.69 126 GLY A CA 1
ATOM 911 C C . GLY A 1 126 ? -13.999 0.749 7.012 1.00 94.69 126 GLY A C 1
ATOM 912 O O . GLY A 1 126 ? -14.060 0.754 5.775 1.00 94.69 126 GLY A O 1
ATOM 913 N N . TRP A 1 127 ? -12.905 0.376 7.669 1.00 95.81 127 TRP A N 1
ATOM 914 C CA . TRP A 1 127 ? -11.740 -0.207 7.007 1.00 95.81 127 TRP A CA 1
ATOM 915 C C . TRP A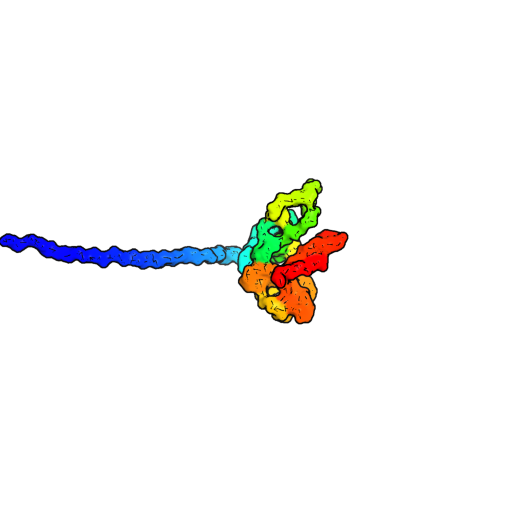 1 127 ? -12.053 -1.584 6.440 1.00 95.81 127 TRP A C 1
ATOM 917 O O . TRP A 1 127 ? -12.521 -2.467 7.152 1.00 95.81 127 TRP A O 1
ATOM 927 N N . GLN A 1 128 ? -11.776 -1.791 5.160 1.00 94.69 128 GLN A N 1
ATOM 928 C CA . GLN A 1 128 ? -12.010 -3.070 4.503 1.00 94.69 128 GLN A CA 1
ATOM 929 C C . GLN A 1 128 ? -10.739 -3.529 3.790 1.00 94.69 128 GLN A C 1
ATOM 931 O O . GLN A 1 128 ? -10.133 -2.714 3.085 1.00 94.69 128 GLN A O 1
ATOM 936 N N . PRO A 1 129 ? -10.329 -4.802 3.948 1.00 92.62 129 PRO A N 1
ATOM 937 C CA . PRO A 1 129 ? -9.187 -5.355 3.246 1.00 92.62 129 PRO A CA 1
ATOM 938 C C . PRO A 1 129 ? -9.511 -5.562 1.775 1.00 92.62 129 PRO A C 1
ATOM 940 O O . PRO A 1 129 ? -10.580 -6.055 1.407 1.00 92.62 129 PRO A O 1
ATOM 943 N N . GLY A 1 130 ? -8.577 -5.172 0.924 1.00 83.88 130 GLY A N 1
ATOM 944 C CA . GLY A 1 130 ? -8.769 -5.208 -0.512 1.00 83.88 130 GLY A CA 1
ATOM 945 C C . GLY A 1 130 ? -7.771 -4.347 -1.251 1.00 83.88 130 GLY A C 1
ATOM 946 O O . GLY A 1 130 ? -6.973 -3.612 -0.670 1.00 83.88 130 GLY A O 1
ATOM 947 N N . PHE A 1 131 ? -7.836 -4.434 -2.566 1.00 72.81 131 PHE A N 1
ATOM 948 C CA . PHE A 1 131 ? -6.962 -3.692 -3.455 1.00 72.81 131 PHE A CA 1
ATOM 949 C C . PHE A 1 131 ? -7.776 -3.040 -4.562 1.00 72.81 131 PHE A C 1
ATOM 951 O O . PHE A 1 131 ? -8.842 -3.512 -4.959 1.00 72.81 131 PHE A O 1
ATOM 958 N N . LEU A 1 132 ? -7.253 -1.924 -5.065 1.00 66.38 132 LEU A N 1
ATOM 959 C CA . LEU A 1 132 ? -7.794 -1.290 -6.256 1.00 66.38 132 LEU A CA 1
ATOM 960 C C . LEU A 1 132 ? -7.282 -2.048 -7.482 1.00 66.38 132 LEU A C 1
ATOM 962 O O . LEU A 1 132 ? -6.074 -2.079 -7.730 1.00 66.38 132 LEU A O 1
ATOM 966 N N . ARG A 1 133 ? -8.190 -2.648 -8.253 1.00 58.59 133 ARG A N 1
ATOM 967 C CA . ARG A 1 133 ? -7.926 -3.074 -9.633 1.00 58.59 133 ARG A CA 1
ATOM 968 C C . ARG A 1 133 ? -8.223 -1.940 -10.601 1.00 58.59 133 ARG A C 1
ATOM 970 O O . ARG A 1 133 ? -8.969 -1.016 -10.277 1.00 58.59 133 ARG A O 1
ATOM 977 N N . ASN A 1 134 ? -7.650 -2.055 -11.802 1.00 53.91 134 ASN A N 1
ATOM 978 C CA . ASN A 1 134 ? -7.923 -1.185 -12.945 1.00 53.91 134 ASN A CA 1
ATOM 979 C C . ASN A 1 134 ? -9.398 -0.783 -13.027 1.00 53.91 134 ASN A C 1
ATOM 981 O O . ASN A 1 134 ? -10.272 -1.635 -13.151 1.00 53.91 134 ASN A O 1
ATOM 985 N N . GLY A 1 135 ? -9.646 0.526 -12.993 1.00 47.06 135 GLY A N 1
ATOM 986 C CA . GLY A 1 135 ? -10.907 1.095 -13.442 1.00 47.06 135 GLY A CA 1
ATOM 987 C C . GLY A 1 135 ? -10.969 1.185 -14.971 1.00 47.06 135 GLY A C 1
ATOM 988 O O . GLY A 1 135 ? -9.959 0.925 -15.633 1.00 47.06 135 GLY A O 1
ATOM 989 N N . PRO A 1 136 ? -12.099 1.646 -15.541 1.00 37.06 136 PRO A N 1
ATOM 990 C CA . PRO A 1 136 ? -12.294 1.839 -16.987 1.00 37.06 136 PRO A CA 1
ATOM 991 C C . PRO A 1 136 ? -11.221 2.692 -17.696 1.00 37.06 136 PRO A C 1
ATOM 993 O O . PRO A 1 136 ? -11.207 2.757 -18.918 1.00 37.06 136 PRO A O 1
ATOM 996 N N . TRP A 1 137 ? -10.318 3.330 -16.941 1.00 33.47 137 TRP A N 1
ATOM 997 C CA . TRP A 1 137 ? -9.269 4.226 -17.430 1.00 33.47 137 TRP A CA 1
ATOM 998 C C . TRP A 1 137 ? -7.905 4.016 -16.750 1.00 33.47 137 TRP A C 1
ATOM 1000 O O . TRP A 1 137 ? -7.125 4.955 -16.642 1.00 33.47 137 TRP A O 1
ATOM 1010 N N . GLY A 1 138 ? -7.615 2.825 -16.212 1.00 39.16 138 GLY A N 1
ATOM 1011 C CA . GLY A 1 138 ? -6.312 2.528 -15.588 1.00 39.16 138 GLY A CA 1
ATOM 1012 C C . GLY A 1 138 ? -6.076 3.171 -14.212 1.00 39.16 138 GLY A C 1
ATOM 1013 O O . GLY A 1 138 ? -5.178 2.773 -13.480 1.00 39.16 138 GLY A O 1
ATOM 1014 N N . ASN A 1 139 ? -6.921 4.112 -13.800 1.00 44.84 139 ASN A N 1
ATOM 1015 C CA . ASN A 1 139 ? -6.936 4.643 -12.443 1.00 44.84 139 ASN A CA 1
ATOM 1016 C C . ASN A 1 139 ? -7.801 3.712 -11.598 1.00 44.84 139 ASN A C 1
ATOM 1018 O O . ASN A 1 139 ? -9.016 3.677 -11.786 1.00 44.84 139 ASN A O 1
ATOM 1022 N N . GLY A 1 140 ? -7.175 2.891 -10.754 1.00 54.34 140 GLY A N 1
ATOM 1023 C CA . GLY A 1 140 ? -7.846 1.825 -10.016 1.00 54.34 140 GLY A CA 1
ATOM 1024 C C . GLY A 1 140 ? -9.094 2.306 -9.271 1.00 54.34 140 GLY A C 1
ATOM 1025 O O . GLY A 1 140 ? -8.988 2.964 -8.242 1.00 54.34 140 GLY A O 1
ATOM 1026 N N . SER A 1 141 ? -10.277 2.008 -9.811 1.00 54.78 141 SER A N 1
ATOM 1027 C CA . SER A 1 141 ? -11.569 2.462 -9.277 1.00 54.78 141 SER A CA 1
ATOM 1028 C C . SER A 1 141 ? -12.440 1.309 -8.792 1.00 54.78 141 SER A C 1
ATOM 1030 O O . SER A 1 141 ? -13.492 1.542 -8.203 1.00 54.78 141 SER A O 1
ATOM 1032 N N . GLN A 1 142 ? -12.029 0.071 -9.065 1.00 61.50 142 GLN A N 1
ATOM 1033 C CA . GLN A 1 142 ? -12.718 -1.125 -8.615 1.00 61.50 142 GLN A CA 1
ATOM 1034 C C . GLN A 1 142 ? -12.002 -1.669 -7.384 1.00 61.50 142 GLN A C 1
ATOM 1036 O O . GLN A 1 142 ? -10.817 -1.986 -7.448 1.00 61.50 142 GLN A O 1
ATOM 1041 N N . PHE A 1 143 ? -12.720 -1.760 -6.268 1.00 68.38 143 PHE A N 1
ATOM 1042 C CA . PHE A 1 143 ? -12.207 -2.364 -5.048 1.00 68.38 143 PHE A CA 1
ATOM 1043 C C . PHE A 1 143 ? -12.590 -3.838 -4.995 1.00 68.38 143 PHE A C 1
ATOM 1045 O O . PHE A 1 143 ? -13.774 -4.165 -4.896 1.00 68.38 143 PHE A O 1
ATOM 1052 N N . ASP A 1 144 ? -11.585 -4.705 -5.010 1.00 73.25 144 ASP A N 1
ATOM 1053 C CA . ASP A 1 144 ? -11.775 -6.129 -4.783 1.00 73.25 144 ASP A CA 1
ATOM 1054 C C . ASP A 1 144 ? -11.406 -6.452 -3.342 1.00 73.25 144 ASP A C 1
ATOM 1056 O O . ASP A 1 144 ? -10.271 -6.232 -2.908 1.00 73.25 144 ASP A O 1
ATOM 1060 N N . ARG A 1 145 ? -12.386 -6.966 -2.596 1.00 74.50 145 ARG A N 1
ATOM 1061 C CA . ARG A 1 145 ? -12.175 -7.425 -1.225 1.00 74.50 145 ARG A CA 1
ATOM 1062 C C . ARG A 1 145 ? -11.250 -8.631 -1.205 1.00 74.50 145 ARG A C 1
ATOM 1064 O O . ARG A 1 145 ? -11.343 -9.502 -2.066 1.00 74.50 145 ARG A O 1
ATOM 1071 N N . VAL A 1 146 ? -10.401 -8.694 -0.184 1.00 72.38 146 VAL A N 1
ATOM 1072 C CA . VAL A 1 146 ? -9.722 -9.941 0.180 1.00 72.38 146 VAL A CA 1
ATOM 1073 C C . VAL A 1 146 ? -10.558 -10.621 1.262 1.00 72.38 146 VAL A C 1
ATOM 1075 O O . VAL A 1 146 ? -10.617 -10.119 2.383 1.00 72.38 146 VAL A O 1
ATOM 1078 N N . GLY A 1 147 ? -11.223 -11.726 0.913 1.00 55.69 147 GLY A N 1
ATOM 1079 C CA . GLY A 1 147 ? -12.142 -12.479 1.778 1.00 55.69 147 GLY A CA 1
ATOM 1080 C C . GLY A 1 147 ? -13.438 -12.804 1.055 1.00 55.69 147 GLY A C 1
ATOM 1081 O O . GLY A 1 147 ? -14.488 -12.778 1.729 1.00 55.69 147 GLY A O 1
#

Secondary structure (DSSP, 8-state):
-------------------------TTS---TT--TT-BTT--TT-EES--SSS-EEE-TT--EEEEE--TT--TTS-SSPSTT-EEEEEPSEEEEE--TT-----SSEEEE-TTS-EEEE-GGG-EEEEEEE--TTSS--EEEE--

pLDDT: mean 75.78, std 19.41, range [33.47, 97.69]

Radius of gyration: 24.13 Å; Cα contacts (8 Å, |Δi|>4): 279; chains: 1; bounding box: 68×61×72 Å